Protein AF-A0A3Q0J9I1-F1 (afdb_monomer_lite)

Structure (mmCIF, N/CA/C/O backbone):
data_AF-A0A3Q0J9I1-F1
#
_entry.id   AF-A0A3Q0J9I1-F1
#
loop_
_atom_site.group_PDB
_atom_site.id
_atom_site.type_symbol
_atom_site.label_atom_id
_atom_site.label_alt_id
_atom_site.label_comp_id
_atom_site.label_asym_id
_atom_site.label_entity_id
_atom_site.label_seq_id
_atom_site.pdbx_PDB_ins_code
_atom_site.Cartn_x
_atom_site.Cartn_y
_atom_site.Cartn_z
_atom_site.occupancy
_atom_site.B_iso_or_equiv
_atom_site.auth_seq_id
_atom_site.auth_comp_id
_atom_site.auth_asym_id
_atom_site.auth_atom_id
_atom_site.pdbx_PDB_model_num
ATOM 1 N N . MET A 1 1 ? 2.155 -0.082 -9.380 1.00 91.81 1 MET A N 1
ATOM 2 C CA . MET A 1 1 ? 3.151 0.018 -8.285 1.00 91.81 1 MET A CA 1
ATOM 3 C C . MET A 1 1 ? 4.231 -1.038 -8.490 1.00 91.81 1 MET A C 1
ATOM 5 O O . MET A 1 1 ? 3.897 -2.083 -9.027 1.00 91.81 1 MET A O 1
ATOM 9 N N . VAL A 1 2 ? 5.482 -0.789 -8.097 1.00 96.69 2 VAL A N 1
ATOM 10 C CA . VAL A 1 2 ? 6.530 -1.827 -8.024 1.00 96.69 2 VAL A CA 1
ATOM 11 C C . VAL A 1 2 ? 6.922 -1.978 -6.557 1.00 96.69 2 VAL A C 1
ATOM 13 O O . VAL A 1 2 ? 7.209 -0.972 -5.913 1.00 96.69 2 VAL A O 1
ATOM 16 N N . ILE A 1 3 ? 6.853 -3.194 -6.018 1.00 96.44 3 ILE A N 1
ATOM 17 C CA . ILE A 1 3 ? 7.031 -3.487 -4.587 1.00 96.44 3 ILE A CA 1
ATOM 18 C C . ILE A 1 3 ? 8.304 -4.294 -4.403 1.00 96.44 3 ILE A C 1
ATOM 20 O O . ILE A 1 3 ? 8.451 -5.344 -5.018 1.00 96.44 3 ILE A O 1
ATOM 24 N N . VAL A 1 4 ? 9.188 -3.819 -3.531 1.00 96.25 4 VAL A N 1
ATOM 25 C CA . VAL A 1 4 ? 10.407 -4.524 -3.123 1.00 96.25 4 VAL A CA 1
ATOM 26 C C . VAL A 1 4 ? 10.249 -4.852 -1.633 1.00 96.25 4 VAL A C 1
ATOM 28 O O . VAL A 1 4 ? 10.464 -3.970 -0.801 1.00 96.25 4 VAL A O 1
ATOM 31 N N . PRO A 1 5 ? 9.747 -6.048 -1.280 1.00 94.31 5 PRO A N 1
ATOM 32 C CA . PRO A 1 5 ? 9.409 -6.388 0.091 1.00 94.31 5 PRO A CA 1
ATOM 33 C C . PRO A 1 5 ? 10.671 -6.714 0.896 1.00 94.31 5 PRO A C 1
ATOM 35 O O . PRO A 1 5 ? 11.459 -7.562 0.493 1.00 94.31 5 PRO A O 1
ATOM 38 N N . LEU A 1 6 ? 10.826 -6.078 2.058 1.00 92.50 6 LEU A N 1
ATOM 39 C CA . LEU A 1 6 ? 11.963 -6.313 2.960 1.00 92.50 6 LEU A CA 1
ATOM 40 C C . LEU A 1 6 ? 11.580 -7.143 4.188 1.00 92.50 6 LEU A C 1
ATOM 42 O O . LEU A 1 6 ? 12.291 -8.064 4.576 1.00 92.50 6 LEU A O 1
ATOM 46 N N . PHE A 1 7 ? 10.460 -6.809 4.833 1.00 88.75 7 PHE A N 1
ATOM 47 C CA . PHE A 1 7 ? 10.001 -7.481 6.049 1.00 88.75 7 PHE A CA 1
ATOM 48 C C . PHE A 1 7 ? 8.505 -7.239 6.303 1.00 88.75 7 PHE A C 1
ATOM 50 O O . PHE A 1 7 ? 7.855 -6.447 5.614 1.00 88.75 7 PHE A O 1
ATOM 57 N N . ALA A 1 8 ? 7.975 -7.923 7.322 1.00 91.81 8 ALA A N 1
ATOM 58 C CA . ALA A 1 8 ? 6.597 -7.813 7.800 1.00 91.81 8 ALA A CA 1
ATOM 59 C C . ALA A 1 8 ? 5.539 -8.074 6.707 1.00 91.81 8 ALA A C 1
ATOM 61 O O . ALA A 1 8 ? 5.527 -9.137 6.088 1.00 91.81 8 ALA A O 1
ATOM 62 N N . ASP A 1 9 ? 4.617 -7.137 6.507 1.00 94.81 9 ASP A N 1
ATOM 63 C CA . ASP A 1 9 ? 3.406 -7.283 5.700 1.00 94.81 9 ASP A CA 1
ATOM 64 C C . ASP A 1 9 ? 3.616 -6.966 4.211 1.00 94.81 9 ASP A C 1
ATOM 66 O O . ASP A 1 9 ? 2.754 -7.261 3.382 1.00 94.81 9 ASP A O 1
ATOM 70 N N . GLN A 1 10 ? 4.777 -6.423 3.830 1.00 94.12 10 GLN A N 1
ATOM 71 C CA . GLN A 1 10 ? 5.047 -5.991 2.455 1.00 94.12 10 GLN A CA 1
ATOM 72 C C . GLN A 1 10 ? 4.934 -7.127 1.433 1.00 94.12 10 GLN A C 1
ATOM 74 O O . GLN A 1 10 ? 4.444 -6.894 0.330 1.00 94.12 10 GLN A O 1
ATOM 79 N N . LYS A 1 11 ? 5.328 -8.358 1.791 1.00 94.38 11 LYS A N 1
ATOM 80 C CA . LYS A 1 11 ? 5.210 -9.525 0.899 1.00 94.38 11 LYS A CA 1
ATOM 81 C C . LYS A 1 11 ? 3.748 -9.850 0.584 1.00 94.38 11 LYS A C 1
ATOM 83 O O . LYS A 1 11 ? 3.402 -10.057 -0.573 1.00 94.38 11 LYS A O 1
ATOM 88 N N . GLN A 1 12 ? 2.885 -9.833 1.599 1.00 96.56 12 GLN A N 1
ATOM 89 C CA . GLN A 1 12 ? 1.449 -10.078 1.429 1.00 96.56 12 GLN A CA 1
ATOM 90 C C . GLN A 1 12 ? 0.780 -8.941 0.648 1.00 96.56 12 GLN A C 1
ATOM 92 O O . GLN A 1 12 ? -0.004 -9.189 -0.266 1.00 96.56 12 GLN A O 1
ATOM 97 N N . ASN A 1 13 ? 1.137 -7.690 0.951 1.00 95.62 13 ASN A N 1
ATOM 98 C CA . ASN A 1 13 ? 0.658 -6.528 0.202 1.00 95.62 13 ASN A CA 1
ATOM 99 C C . ASN A 1 13 ? 1.124 -6.563 -1.266 1.00 95.62 13 ASN A C 1
ATOM 101 O O . ASN A 1 13 ? 0.378 -6.154 -2.155 1.00 95.62 13 ASN A O 1
ATOM 105 N N . GLY A 1 14 ? 2.334 -7.074 -1.518 1.00 95.94 14 GLY A N 1
ATOM 106 C CA . GLY A 1 14 ? 2.899 -7.324 -2.844 1.00 95.94 14 GLY A CA 1
ATOM 107 C C . GLY A 1 14 ? 2.089 -8.332 -3.649 1.00 95.94 14 GLY A C 1
ATOM 108 O O . GLY A 1 14 ? 1.624 -8.004 -4.737 1.00 95.94 14 GLY A O 1
ATOM 109 N N . GLN A 1 15 ? 1.847 -9.511 -3.073 1.00 96.19 15 GLN A N 1
ATOM 110 C CA . GLN A 1 15 ? 1.021 -10.559 -3.683 1.00 96.19 15 GLN A CA 1
ATOM 111 C C . GLN A 1 15 ? -0.381 -10.049 -4.016 1.00 96.19 15 GLN A C 1
ATOM 113 O O . GLN A 1 15 ? -0.835 -10.167 -5.150 1.00 96.19 15 GLN A O 1
ATOM 118 N N . LYS A 1 16 ? -1.026 -9.367 -3.065 1.00 96.81 16 LYS A N 1
ATOM 119 C CA . LYS A 1 16 ? -2.337 -8.756 -3.292 1.00 96.81 16 LYS A CA 1
ATOM 120 C C . LYS A 1 16 ? -2.314 -7.728 -4.427 1.00 96.81 16 LYS A C 1
ATOM 122 O O . LYS A 1 16 ? -3.275 -7.628 -5.184 1.00 96.81 16 LYS A O 1
ATOM 127 N N . ALA A 1 17 ? -1.235 -6.955 -4.560 1.00 97.12 17 ALA A N 1
ATOM 128 C CA . ALA A 1 17 ? -1.103 -5.980 -5.639 1.00 97.12 17 ALA A CA 1
ATOM 129 C C . ALA A 1 17 ? -0.987 -6.618 -7.026 1.00 97.12 17 ALA A C 1
ATOM 131 O O . ALA A 1 17 ? -1.492 -6.043 -7.997 1.00 97.12 17 ALA A O 1
ATOM 132 N N . GLU A 1 18 ? -0.340 -7.779 -7.109 1.00 97.00 18 GLU A N 1
ATOM 133 C CA . GLU A 1 18 ? -0.255 -8.584 -8.326 1.00 97.00 18 GLU A CA 1
ATOM 134 C C . GLU A 1 18 ? -1.596 -9.243 -8.658 1.00 97.00 18 GLU A C 1
ATOM 136 O O . GLU A 1 18 ? -2.069 -9.107 -9.785 1.00 97.00 18 GLU A O 1
ATOM 141 N N . GLU A 1 19 ? -2.245 -9.870 -7.673 1.00 97.25 19 GLU A N 1
ATOM 142 C CA . GLU A 1 19 ? -3.560 -10.514 -7.813 1.00 97.25 19 GLU A CA 1
ATOM 143 C C . GLU A 1 19 ? -4.641 -9.528 -8.278 1.00 97.25 19 GLU A C 1
ATOM 145 O O . GLU A 1 19 ? -5.405 -9.810 -9.199 1.00 97.25 19 GLU A O 1
ATOM 150 N N . GLU A 1 20 ? -4.674 -8.331 -7.690 1.00 96.75 20 GLU A N 1
ATOM 151 C CA . GLU A 1 20 ? -5.601 -7.259 -8.070 1.00 96.75 20 GLU A CA 1
ATOM 152 C C . GLU A 1 20 ? -5.126 -6.460 -9.303 1.00 96.75 20 GLU A C 1
ATOM 154 O O . GLU A 1 20 ? -5.800 -5.529 -9.760 1.00 96.75 20 GLU A O 1
ATOM 159 N N . GLY A 1 21 ? -3.950 -6.793 -9.843 1.00 96.88 21 GLY A N 1
ATOM 160 C CA . GLY A 1 21 ? -3.431 -6.273 -11.103 1.00 96.88 21 GLY A CA 1
ATOM 161 C C . GLY A 1 21 ? -3.081 -4.784 -11.102 1.00 96.88 21 GLY A C 1
ATOM 162 O O . GLY A 1 21 ? -3.109 -4.161 -12.166 1.00 96.88 21 GLY A O 1
ATOM 163 N N . TYR A 1 22 ? -2.780 -4.185 -9.947 1.00 97.44 22 TYR A N 1
ATOM 164 C CA . TYR A 1 22 ? -2.367 -2.775 -9.839 1.00 97.44 22 TYR A CA 1
ATOM 165 C C . TYR A 1 22 ? -0.868 -2.596 -9.552 1.00 97.44 22 TYR A C 1
ATOM 167 O O . TYR A 1 22 ? -0.348 -1.469 -9.526 1.00 97.44 22 TYR A O 1
ATOM 175 N N . GLY A 1 23 ? -0.134 -3.690 -9.365 1.00 97.38 23 GLY A N 1
ATOM 176 C CA . GLY A 1 23 ? 1.306 -3.653 -9.182 1.00 97.38 23 GLY A CA 1
ATOM 177 C C . GLY A 1 23 ? 2.008 -4.957 -9.514 1.00 97.38 23 GLY A C 1
ATOM 178 O O . GLY A 1 23 ? 1.382 -5.923 -9.930 1.00 97.38 23 GLY A O 1
ATOM 179 N N . LEU A 1 24 ? 3.326 -4.914 -9.354 1.00 97.75 24 LEU A N 1
ATOM 180 C CA . LEU A 1 24 ? 4.248 -6.031 -9.500 1.00 97.75 24 LEU A CA 1
ATOM 181 C C . LEU A 1 24 ? 5.164 -6.074 -8.280 1.00 97.75 24 LEU A C 1
ATOM 183 O O . LEU A 1 24 ? 5.533 -5.022 -7.748 1.00 97.75 24 LEU A O 1
ATOM 187 N N . MET A 1 25 ? 5.558 -7.270 -7.870 1.00 96.00 25 MET A N 1
ATOM 188 C CA . MET A 1 25 ? 6.530 -7.498 -6.811 1.00 96.00 25 MET A CA 1
ATOM 189 C C . MET A 1 25 ? 7.887 -7.852 -7.421 1.00 96.00 25 MET A C 1
ATOM 191 O O . MET A 1 25 ? 7.967 -8.473 -8.477 1.00 96.00 25 MET A O 1
ATOM 195 N N . VAL A 1 26 ? 8.968 -7.435 -6.778 1.00 95.69 26 VAL A N 1
ATOM 196 C CA . VAL A 1 26 ? 10.358 -7.774 -7.103 1.00 95.69 26 VAL A CA 1
ATOM 197 C C . VAL A 1 26 ? 10.910 -8.567 -5.930 1.00 95.69 26 VAL A C 1
ATOM 199 O O . VAL A 1 26 ? 10.622 -8.219 -4.789 1.00 95.69 26 VAL A O 1
ATOM 202 N N . ASP A 1 27 ? 11.670 -9.624 -6.192 1.00 92.31 27 ASP A N 1
ATOM 203 C CA . ASP A 1 27 ? 12.340 -10.359 -5.123 1.00 92.31 27 ASP A CA 1
ATOM 204 C C . ASP A 1 27 ? 13.591 -9.591 -4.692 1.00 92.31 27 ASP A C 1
ATOM 206 O O . ASP A 1 27 ? 14.501 -9.412 -5.496 1.00 92.31 27 ASP A O 1
ATOM 210 N N . PHE A 1 28 ? 13.613 -9.109 -3.446 1.00 90.88 28 PHE A N 1
ATOM 211 C 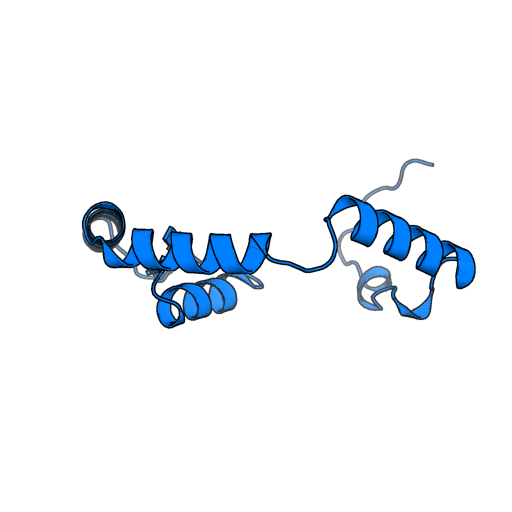CA . PHE A 1 28 ? 14.696 -8.282 -2.919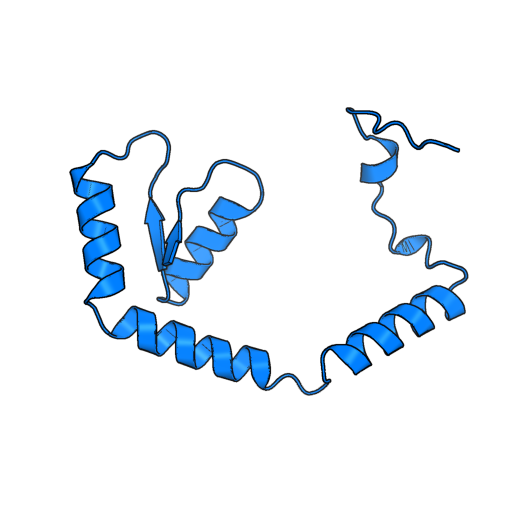 1.00 90.88 28 PHE A CA 1
ATOM 212 C C . PHE A 1 28 ? 16.060 -8.984 -2.947 1.00 90.88 28 PHE A C 1
ATOM 214 O O . PHE A 1 28 ? 17.068 -8.312 -3.154 1.00 90.88 28 PHE A O 1
ATOM 221 N N . ASP A 1 29 ? 16.095 -10.307 -2.775 1.00 90.88 29 ASP A N 1
ATOM 222 C CA . ASP A 1 29 ? 17.350 -11.042 -2.604 1.00 90.88 29 ASP A CA 1
ATOM 223 C C . ASP A 1 29 ? 18.080 -11.295 -3.933 1.00 90.88 29 ASP A C 1
ATOM 225 O O . ASP A 1 29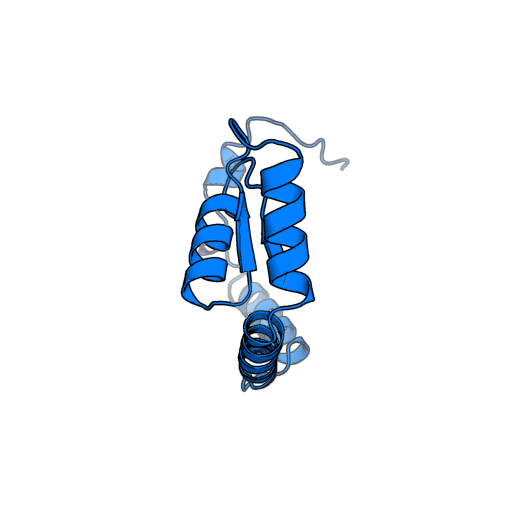 ? 19.284 -11.557 -3.936 1.00 90.88 29 ASP A O 1
ATOM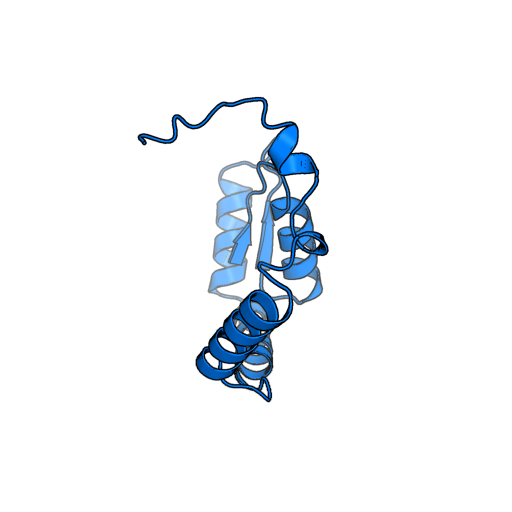 229 N N . VAL A 1 30 ? 17.367 -11.247 -5.066 1.00 92.50 30 VAL A N 1
ATOM 230 C CA . VAL A 1 30 ? 17.871 -11.784 -6.346 1.00 92.50 30 VAL A CA 1
ATOM 231 C C . VAL A 1 30 ? 17.647 -10.894 -7.570 1.00 92.50 30 VAL A C 1
ATOM 233 O O . VAL A 1 30 ? 18.080 -11.268 -8.659 1.00 92.50 30 VAL A O 1
ATOM 236 N N . PHE A 1 31 ? 16.996 -9.735 -7.439 1.00 94.06 31 PHE A N 1
ATOM 237 C CA . PHE A 1 31 ? 16.747 -8.872 -8.596 1.00 94.06 31 PHE A CA 1
ATOM 238 C C . PHE A 1 31 ? 18.004 -8.147 -9.089 1.00 94.06 31 PHE A C 1
ATOM 240 O O . PHE A 1 31 ? 18.880 -7.765 -8.313 1.00 94.06 31 PHE A O 1
ATOM 247 N N . ASP A 1 32 ? 18.045 -7.873 -10.391 1.00 95.75 32 ASP A N 1
ATOM 248 C CA . ASP A 1 32 ? 19.054 -7.021 -11.013 1.00 95.75 32 ASP A CA 1
ATOM 249 C C . ASP A 1 32 ? 18.450 -5.720 -11.575 1.00 95.75 32 ASP A C 1
ATOM 251 O O . ASP A 1 32 ? 17.240 -5.459 -11.518 1.00 95.75 32 ASP A O 1
ATOM 255 N N . TYR A 1 33 ? 19.319 -4.860 -12.114 1.00 96.00 33 TYR A N 1
ATOM 256 C CA . TYR A 1 33 ? 18.905 -3.594 -12.716 1.00 96.00 33 TYR A CA 1
ATOM 257 C C . TYR A 1 33 ? 17.886 -3.785 -13.850 1.00 96.00 33 TYR A C 1
ATOM 259 O O . TYR A 1 33 ? 16.923 -3.018 -13.937 1.00 96.00 33 TYR A O 1
ATOM 267 N N . GLU A 1 34 ? 18.073 -4.789 -14.710 1.00 97.12 34 GLU A N 1
ATOM 268 C CA . GLU A 1 34 ? 17.217 -4.988 -15.879 1.00 97.12 34 GLU A CA 1
ATOM 269 C C . GLU A 1 34 ? 15.833 -5.502 -15.487 1.00 97.12 34 GLU A C 1
ATOM 271 O O . GLU A 1 34 ? 14.829 -5.045 -16.040 1.00 97.12 34 GLU A O 1
ATOM 276 N N . GLU A 1 35 ? 15.736 -6.384 -14.491 1.00 96.06 35 GLU A N 1
ATOM 277 C CA . GLU A 1 35 ? 14.455 -6.830 -13.955 1.00 96.06 35 GLU A CA 1
ATOM 278 C C . GLU A 1 35 ? 13.667 -5.657 -13.365 1.00 96.06 35 GLU A C 1
ATOM 280 O O . GLU A 1 35 ? 12.487 -5.469 -13.699 1.00 96.06 35 GLU A O 1
ATOM 285 N N . LEU A 1 36 ? 14.315 -4.842 -12.524 1.00 96.69 36 LEU A N 1
ATOM 286 C CA . LEU A 1 36 ? 13.675 -3.681 -11.914 1.00 96.69 36 LEU A CA 1
ATOM 287 C C . LEU A 1 36 ? 13.224 -2.686 -12.987 1.00 96.69 36 LEU A C 1
ATOM 289 O O . LEU A 1 36 ? 12.062 -2.269 -12.998 1.00 96.69 36 LEU A O 1
ATOM 293 N N . ARG A 1 37 ? 14.113 -2.348 -13.928 1.00 97.88 37 ARG A N 1
ATOM 294 C CA . ARG A 1 37 ? 13.821 -1.452 -15.052 1.00 97.88 37 ARG A CA 1
ATOM 295 C C . ARG A 1 37 ? 12.638 -1.960 -15.870 1.00 97.88 37 ARG A C 1
ATOM 297 O O . ARG A 1 37 ? 11.724 -1.187 -16.160 1.00 97.88 37 ARG A O 1
ATOM 304 N N . ARG A 1 38 ? 12.612 -3.253 -16.204 1.00 97.81 38 ARG A N 1
ATOM 305 C CA . ARG A 1 38 ? 11.518 -3.880 -16.953 1.00 97.81 38 ARG A CA 1
ATOM 306 C C . ARG A 1 38 ? 10.196 -3.786 -16.197 1.00 97.81 38 ARG A C 1
ATOM 308 O O . ARG A 1 38 ? 9.207 -3.367 -16.791 1.00 97.81 38 ARG A O 1
ATOM 315 N N . LYS A 1 39 ? 10.156 -4.133 -14.906 1.00 97.56 39 LYS A N 1
ATOM 316 C CA . LYS A 1 39 ? 8.926 -4.076 -14.090 1.00 97.56 39 LYS A CA 1
ATOM 317 C C . LYS A 1 39 ? 8.414 -2.645 -13.914 1.00 97.56 39 LYS A C 1
ATOM 319 O O . LYS A 1 39 ? 7.211 -2.410 -14.025 1.00 97.56 39 LYS A O 1
ATOM 324 N N . VAL A 1 40 ? 9.309 -1.676 -13.719 1.00 97.88 40 VAL A N 1
ATOM 325 C CA . VAL A 1 40 ? 8.955 -0.247 -13.694 1.00 97.88 40 VAL A CA 1
ATOM 326 C C . VAL A 1 40 ? 8.367 0.188 -15.034 1.00 97.88 40 VAL A C 1
ATOM 328 O O . VAL A 1 40 ? 7.289 0.782 -15.065 1.00 97.88 40 VAL A O 1
ATOM 331 N N . HIS A 1 41 ? 9.027 -0.149 -16.144 1.00 98.25 41 HIS A N 1
ATOM 332 C CA . HIS A 1 41 ? 8.538 0.173 -17.482 1.00 98.25 41 HIS A CA 1
ATOM 333 C C . HIS A 1 41 ? 7.163 -0.458 -17.737 1.00 98.25 41 HIS A C 1
ATOM 335 O O . HIS A 1 41 ? 6.245 0.204 -18.213 1.00 98.25 41 HIS A O 1
ATOM 341 N N . GLN A 1 42 ? 6.974 -1.703 -17.318 1.00 98.06 42 GLN A N 1
ATOM 342 C CA . GLN A 1 42 ? 5.705 -2.400 -17.445 1.00 98.06 42 GLN A CA 1
ATOM 343 C C . GLN A 1 42 ? 4.566 -1.668 -16.720 1.00 98.06 42 GLN A C 1
ATOM 345 O O . GLN A 1 42 ? 3.517 -1.407 -17.305 1.00 98.06 42 GLN A O 1
ATOM 350 N N . VAL A 1 43 ? 4.787 -1.284 -15.461 1.00 97.88 43 VAL A N 1
ATOM 351 C CA . VAL A 1 43 ? 3.793 -0.574 -14.642 1.00 97.88 43 VAL A CA 1
ATOM 352 C C . VAL A 1 43 ? 3.457 0.810 -15.198 1.00 97.88 43 VAL A C 1
ATOM 354 O O . VAL A 1 43 ? 2.316 1.254 -15.074 1.00 97.88 43 VAL A O 1
ATOM 357 N N . LEU A 1 44 ? 4.437 1.501 -15.783 1.00 97.81 44 LEU A N 1
ATOM 358 C CA . LEU A 1 44 ? 4.256 2.848 -16.324 1.00 97.81 44 LEU A CA 1
ATOM 359 C C . LEU A 1 44 ? 3.469 2.866 -17.639 1.00 97.81 44 LEU A C 1
ATOM 361 O O . LEU A 1 44 ? 2.698 3.799 -17.859 1.00 97.81 44 LEU A O 1
ATOM 365 N N . TYR A 1 45 ? 3.669 1.871 -18.506 1.00 98.00 45 TYR A N 1
ATOM 366 C CA . TYR A 1 45 ? 3.184 1.929 -19.889 1.00 98.00 45 TYR A CA 1
ATOM 367 C C . TYR A 1 45 ? 2.067 0.931 -20.205 1.00 98.00 45 TYR A C 1
ATOM 369 O O . TYR A 1 45 ? 1.316 1.162 -21.151 1.00 98.00 45 TYR A O 1
ATOM 377 N N . GLU A 1 46 ? 1.880 -0.136 -19.423 1.00 98.19 46 GLU A N 1
ATOM 378 C CA . GLU A 1 46 ? 0.693 -0.976 -19.585 1.00 98.19 46 GLU A CA 1
ATOM 379 C C . GLU A 1 46 ? -0.522 -0.335 -18.883 1.00 98.19 46 GLU A C 1
ATOM 381 O O . GLU A 1 46 ? -0.516 -0.140 -17.662 1.00 98.19 46 GLU A O 1
ATOM 386 N N . PRO A 1 47 ? -1.623 -0.057 -19.607 1.00 97.38 47 PRO A N 1
ATOM 387 C CA . PRO A 1 47 ? -2.754 0.697 -19.063 1.00 97.38 47 PRO A CA 1
ATOM 388 C C . PRO A 1 47 ? -3.485 -0.032 -17.928 1.00 97.38 47 PRO A C 1
ATOM 390 O O . PRO A 1 47 ? -4.058 0.621 -17.053 1.00 97.38 47 PRO A O 1
ATOM 393 N N . LYS A 1 48 ? -3.432 -1.372 -17.898 1.00 97.75 48 LYS A N 1
ATOM 394 C CA . LYS A 1 48 ? -4.148 -2.204 -16.918 1.00 97.75 48 LYS A CA 1
ATOM 395 C C . LYS A 1 48 ? -3.847 -1.807 -15.471 1.00 97.75 48 LYS A C 1
ATOM 397 O O . LYS A 1 48 ? -4.767 -1.739 -14.663 1.00 97.75 48 LYS A O 1
ATOM 402 N N . TYR A 1 49 ? -2.598 -1.453 -15.155 1.00 98.12 49 TYR A N 1
ATOM 403 C CA . TYR A 1 49 ? -2.209 -1.082 -13.793 1.00 98.12 49 TYR A CA 1
ATOM 404 C C . TYR A 1 49 ? -2.890 0.214 -13.343 1.00 98.12 49 TYR A C 1
ATOM 406 O O . TYR A 1 49 ? -3.374 0.307 -12.213 1.00 98.12 49 TYR A O 1
ATOM 414 N N . LYS A 1 50 ? -2.987 1.200 -14.245 1.00 97.44 50 LYS A N 1
ATOM 415 C CA . LYS A 1 50 ? -3.690 2.463 -13.993 1.00 97.44 50 LYS A CA 1
ATOM 416 C C . LYS A 1 50 ? -5.199 2.243 -13.880 1.00 97.44 50 LYS A C 1
ATOM 418 O O . LYS A 1 50 ? -5.819 2.758 -12.953 1.00 97.44 50 LYS A O 1
ATOM 423 N N . THR A 1 51 ? -5.786 1.462 -14.780 1.00 97.94 51 THR A N 1
ATOM 424 C CA . THR A 1 51 ? -7.223 1.159 -14.753 1.00 97.94 51 THR A CA 1
ATOM 425 C C . THR A 1 51 ? -7.615 0.424 -13.470 1.00 97.94 51 THR A C 1
ATOM 427 O O . THR A 1 51 ? -8.577 0.812 -12.806 1.00 97.94 51 THR A O 1
ATOM 430 N N . ASN A 1 52 ? -6.839 -0.583 -13.065 1.00 97.88 52 ASN A N 1
ATOM 431 C CA . ASN A 1 52 ? -7.107 -1.362 -11.859 1.00 97.88 52 ASN A CA 1
ATOM 432 C C . ASN A 1 52 ? -6.950 -0.524 -10.589 1.00 97.88 52 ASN A C 1
ATOM 434 O O . ASN A 1 52 ? -7.837 -0.554 -9.733 1.00 97.88 52 ASN A O 1
ATOM 438 N N . VAL A 1 53 ? -5.891 0.291 -10.477 1.00 97.00 53 VAL A N 1
ATOM 439 C CA . VAL A 1 53 ? -5.737 1.164 -9.303 1.00 97.00 53 VAL A CA 1
ATOM 440 C C . VAL A 1 53 ? -6.841 2.219 -9.238 1.00 97.00 53 VAL A C 1
ATOM 442 O O . VAL A 1 53 ? -7.330 2.512 -8.153 1.00 97.00 53 VAL A O 1
ATOM 445 N N . GLN A 1 54 ? -7.299 2.755 -10.375 1.00 97.75 54 GLN A N 1
ATOM 446 C CA . GLN A 1 54 ? -8.429 3.688 -10.414 1.00 97.75 54 GLN A CA 1
ATOM 447 C C . GLN A 1 54 ? -9.731 3.019 -9.962 1.00 97.75 54 GLN A C 1
ATOM 449 O O . GLN A 1 54 ? -10.428 3.582 -9.118 1.00 97.75 54 GLN A O 1
ATOM 454 N N . ARG A 1 55 ? -10.026 1.802 -10.443 1.00 97.31 55 ARG A N 1
ATOM 455 C CA . ARG A 1 55 ? -11.184 1.004 -10.003 1.00 97.31 55 ARG A CA 1
ATOM 456 C C . ARG A 1 55 ? -11.171 0.792 -8.489 1.00 97.31 55 ARG A C 1
ATOM 458 O O . ARG A 1 55 ? -12.156 1.095 -7.818 1.00 97.31 55 ARG A O 1
ATOM 465 N N . LEU A 1 56 ? -10.054 0.309 -7.947 1.00 95.81 56 LEU A N 1
ATOM 466 C CA . LEU A 1 56 ? -9.895 0.084 -6.507 1.00 95.81 56 LEU A CA 1
ATOM 467 C C . LEU A 1 56 ? -9.992 1.381 -5.709 1.00 95.81 56 LEU A C 1
ATOM 469 O O . LEU A 1 56 ? -10.596 1.410 -4.642 1.00 95.81 56 LEU A O 1
ATOM 473 N N . SER A 1 57 ? -9.443 2.471 -6.242 1.00 95.56 57 SER A N 1
ATOM 474 C CA . SER A 1 57 ? -9.517 3.787 -5.620 1.00 95.56 57 SER A CA 1
ATOM 475 C C . SER A 1 57 ? -10.960 4.296 -5.531 1.00 95.56 57 SER A C 1
ATOM 477 O O . SER A 1 57 ? -11.339 4.863 -4.509 1.00 95.56 57 SER A O 1
ATOM 479 N N . THR A 1 58 ? -11.785 4.052 -6.553 1.00 96.06 58 THR A N 1
ATOM 480 C CA . THR A 1 58 ? -13.226 4.348 -6.514 1.00 96.06 58 THR A CA 1
ATOM 481 C C . THR A 1 58 ? -13.933 3.522 -5.445 1.00 96.06 58 THR A C 1
ATOM 483 O O . THR A 1 58 ? -14.665 4.090 -4.641 1.00 96.06 58 THR A O 1
ATOM 486 N N . ILE A 1 59 ? -13.671 2.212 -5.378 1.00 93.94 59 ILE A N 1
ATOM 487 C CA . ILE A 1 59 ? -14.254 1.328 -4.355 1.00 93.94 59 ILE A CA 1
ATOM 488 C C . ILE A 1 59 ? -13.870 1.812 -2.951 1.00 93.94 59 ILE A C 1
ATOM 490 O O . ILE A 1 59 ? -14.739 2.004 -2.105 1.00 93.94 59 ILE A O 1
ATOM 494 N N . PHE A 1 60 ? -12.590 2.098 -2.722 1.00 91.00 60 PHE A N 1
ATOM 495 C CA . PHE A 1 60 ? -12.094 2.596 -1.440 1.00 91.00 60 PHE A CA 1
ATOM 496 C C . PHE A 1 60 ? -12.724 3.937 -1.034 1.00 91.00 60 PHE A C 1
ATOM 498 O O . PHE A 1 60 ? -13.020 4.155 0.134 1.00 91.00 60 PHE A O 1
ATOM 505 N N . ARG A 1 61 ? -12.967 4.843 -1.988 1.00 90.12 61 ARG A N 1
ATOM 506 C CA . ARG A 1 61 ? -13.637 6.124 -1.704 1.00 90.12 61 ARG A CA 1
ATOM 507 C C . ARG A 1 61 ? -15.153 6.004 -1.563 1.00 90.12 61 ARG A C 1
ATOM 509 O O . ARG A 1 61 ? -15.756 6.884 -0.962 1.00 90.12 61 ARG A O 1
ATOM 516 N N . SER A 1 62 ? -15.758 4.943 -2.095 1.00 90.50 62 SER A N 1
ATOM 517 C CA . SER A 1 62 ? -17.199 4.673 -1.989 1.00 90.50 62 SER A CA 1
ATOM 518 C C . SER A 1 62 ? -17.631 4.120 -0.627 1.00 90.50 62 SER A C 1
ATOM 520 O O . SER A 1 62 ? -18.787 3.735 -0.460 1.00 90.50 62 SER A O 1
ATOM 522 N N . GLU A 1 63 ? -16.723 4.062 0.352 1.00 84.00 63 GLU A N 1
ATOM 523 C CA . GLU A 1 63 ? -17.054 3.585 1.688 1.00 84.00 63 GLU A CA 1
ATOM 524 C C . GLU A 1 63 ? -18.238 4.364 2.300 1.00 84.00 63 GLU A C 1
ATOM 526 O O . GLU A 1 63 ? -18.233 5.596 2.281 1.00 84.00 63 GLU A O 1
ATOM 531 N N . PRO A 1 64 ? -19.233 3.676 2.905 1.00 84.38 64 PRO A N 1
ATOM 532 C CA . PRO A 1 64 ? -20.477 4.313 3.358 1.00 84.38 64 PRO A CA 1
ATOM 533 C C . PRO A 1 64 ? -20.298 5.384 4.438 1.00 84.38 64 PRO A C 1
ATOM 535 O O . PRO A 1 64 ? -21.146 6.255 4.602 1.00 84.38 64 PRO A O 1
ATOM 538 N N . LEU A 1 65 ? -19.219 5.285 5.216 1.00 89.12 65 LEU A N 1
ATOM 539 C CA . LEU A 1 65 ? -18.908 6.213 6.295 1.00 89.12 65 LEU A CA 1
ATOM 540 C C . LEU A 1 65 ? -17.691 7.039 5.912 1.00 89.12 65 LEU A C 1
ATOM 542 O O . LEU A 1 65 ? -16.609 6.489 5.693 1.00 89.12 65 LEU A O 1
ATOM 546 N N . HIS A 1 66 ? -17.859 8.360 5.927 1.00 89.62 66 HIS A N 1
ATOM 547 C CA . HIS A 1 66 ? -16.762 9.293 5.720 1.00 89.62 66 HIS A CA 1
ATOM 548 C C . HIS A 1 66 ? -15.642 9.034 6.753 1.00 89.62 66 HIS A C 1
ATOM 550 O O . HIS A 1 66 ? -15.952 8.792 7.926 1.00 89.62 66 HIS A O 1
ATOM 556 N N . PRO A 1 67 ? -14.347 9.128 6.387 1.00 90.88 67 PRO A N 1
ATOM 557 C CA . PRO A 1 67 ? -13.237 8.836 7.301 1.00 90.88 67 PRO A CA 1
ATOM 558 C C . PRO A 1 67 ? -13.315 9.576 8.644 1.00 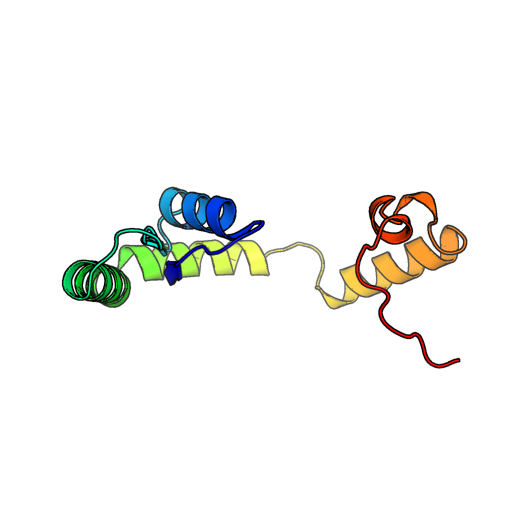90.88 67 PRO A C 1
ATOM 560 O O . PRO A 1 67 ? -13.044 8.991 9.691 1.00 90.88 67 PRO A O 1
ATOM 563 N N . LEU A 1 68 ? -13.777 10.833 8.636 1.00 93.19 68 LEU A N 1
ATOM 564 C CA . LEU A 1 68 ? -14.003 11.607 9.863 1.00 93.19 68 LEU A CA 1
ATOM 565 C C . LEU A 1 68 ? -15.048 10.956 10.783 1.00 93.19 68 LEU A C 1
ATOM 567 O O . LEU A 1 68 ? -14.830 10.850 11.985 1.00 93.19 68 LEU A O 1
ATOM 571 N N . GLN A 1 69 ? -16.163 10.480 10.228 1.00 94.50 69 GLN A N 1
ATOM 572 C CA . GLN A 1 69 ? -17.203 9.816 11.015 1.00 94.50 69 GLN A CA 1
ATOM 573 C C . GLN A 1 69 ? -16.713 8.480 11.576 1.00 94.50 69 GLN A C 1
ATOM 575 O O . GLN A 1 69 ? -17.008 8.152 12.723 1.00 94.50 69 GLN A O 1
ATOM 580 N N . LYS A 1 70 ? -15.909 7.726 10.812 1.00 94.12 70 LYS A N 1
ATOM 581 C CA . LYS A 1 70 ? -15.251 6.514 11.324 1.00 94.12 70 LYS A CA 1
ATOM 582 C C . LYS A 1 70 ? -14.336 6.828 12.511 1.00 94.12 70 LYS A C 1
ATOM 584 O O . LYS A 1 70 ? -14.344 6.085 13.493 1.00 94.12 70 LYS A O 1
ATOM 589 N N . ALA A 1 71 ? -13.575 7.921 12.437 1.00 95.44 71 ALA A N 1
ATOM 590 C CA . ALA A 1 71 ? -12.701 8.361 13.521 1.00 95.44 71 ALA A CA 1
ATOM 591 C C . ALA A 1 71 ? -13.500 8.761 14.770 1.00 95.44 71 ALA A C 1
ATOM 593 O O . ALA A 1 71 ? -13.210 8.252 15.851 1.00 95.44 71 ALA A O 1
ATOM 594 N N . ILE A 1 72 ? -14.547 9.582 14.615 1.00 97.06 72 ILE A N 1
ATOM 595 C CA . ILE A 1 72 ? -15.455 9.966 15.710 1.00 97.06 72 ILE A CA 1
ATOM 596 C C . ILE A 1 72 ? -16.031 8.717 16.383 1.00 97.06 72 ILE A C 1
ATOM 598 O O . ILE A 1 72 ? -15.858 8.540 17.585 1.00 97.06 72 ILE A O 1
ATOM 602 N N . ARG A 1 73 ? -16.597 7.786 15.605 1.00 95.31 73 ARG A N 1
ATOM 603 C CA . ARG A 1 73 ? -17.145 6.528 16.134 1.00 95.31 73 ARG A CA 1
ATOM 604 C C . ARG A 1 73 ? -16.097 5.700 16.884 1.00 95.31 73 ARG A C 1
ATOM 606 O O . ARG A 1 73 ? -16.408 5.069 17.891 1.00 95.31 73 ARG A O 1
ATOM 613 N N . SER A 1 74 ? -14.860 5.667 16.391 1.00 94.94 74 SER A N 1
ATOM 614 C CA . SER A 1 74 ? -13.766 4.936 17.044 1.00 94.94 74 SER A CA 1
ATOM 615 C C . SER A 1 74 ? -13.411 5.563 18.394 1.00 94.94 74 SER A C 1
ATOM 617 O O . SER A 1 74 ? -13.221 4.844 19.373 1.00 94.94 74 SER A O 1
ATOM 619 N N . ILE A 1 75 ? -13.383 6.897 18.470 1.00 96.94 75 ILE A N 1
ATOM 620 C CA . ILE A 1 75 ? -13.157 7.647 19.712 1.00 96.94 75 ILE A CA 1
ATOM 621 C C . ILE A 1 75 ? -14.298 7.396 20.703 1.00 96.94 75 ILE A C 1
ATOM 623 O O . ILE A 1 75 ? -14.039 7.020 21.846 1.00 96.94 75 ILE A O 1
ATOM 627 N N . GLU A 1 76 ? -15.551 7.530 20.263 1.00 97.56 76 GLU A N 1
ATOM 628 C CA . GLU A 1 76 ? -16.738 7.248 21.079 1.00 97.56 76 GLU A CA 1
ATOM 629 C C . GLU A 1 76 ? -16.710 5.820 21.632 1.00 97.56 76 GLU A C 1
ATOM 631 O O . GLU A 1 76 ? -16.936 5.613 22.824 1.00 97.56 76 GLU A O 1
ATOM 636 N N . TYR A 1 77 ? -16.354 4.836 20.799 1.00 96.94 77 TYR A N 1
ATOM 637 C CA . TYR A 1 77 ? -16.216 3.446 21.223 1.00 96.94 77 TYR A CA 1
ATOM 638 C C . TYR A 1 77 ? -15.158 3.289 22.321 1.00 96.94 77 TYR A C 1
ATOM 640 O O . TYR A 1 77 ? -15.411 2.630 23.331 1.00 96.94 77 TYR A O 1
ATOM 648 N N . VAL A 1 78 ? -13.985 3.905 22.160 1.00 97.38 78 VAL A N 1
ATOM 649 C CA . VAL A 1 78 ? -12.911 3.844 23.162 1.00 97.38 78 VAL A CA 1
ATOM 650 C C . VAL A 1 78 ? -13.354 4.470 24.485 1.00 97.38 78 VAL A C 1
ATOM 652 O O . VAL A 1 78 ? -13.126 3.870 25.539 1.00 97.38 78 VAL A O 1
ATOM 655 N N . ILE A 1 79 ? -14.022 5.627 24.447 1.00 97.25 79 ILE A N 1
ATOM 656 C CA . ILE A 1 79 ? -14.548 6.308 25.641 1.00 97.25 79 ILE A CA 1
ATOM 657 C C . ILE A 1 79 ? -15.598 5.431 26.335 1.00 97.25 79 ILE A C 1
ATOM 659 O O . ILE A 1 79 ? -15.478 5.157 27.531 1.00 97.25 79 ILE A O 1
ATOM 663 N N . ALA A 1 80 ? -16.578 4.922 25.583 1.00 97.62 80 ALA A N 1
ATOM 664 C CA . ALA A 1 80 ? -17.657 4.086 26.108 1.00 97.62 80 ALA A CA 1
ATOM 665 C C . ALA A 1 80 ? -17.142 2.804 26.787 1.00 97.62 80 ALA A C 1
ATOM 667 O O . ALA A 1 80 ? -17.725 2.335 27.763 1.00 97.62 80 ALA A O 1
ATOM 668 N N . HIS A 1 81 ? -16.010 2.269 26.322 1.00 97.25 81 HIS A N 1
ATOM 669 C CA . HIS A 1 81 ? -15.393 1.055 26.861 1.00 97.25 81 HIS A CA 1
ATOM 670 C C . HIS A 1 81 ? -14.209 1.349 27.792 1.00 97.25 81 HIS A C 1
ATOM 672 O O . HIS A 1 81 ? -13.305 0.520 27.917 1.00 97.25 81 HIS A O 1
ATOM 678 N N . ARG A 1 82 ? -14.190 2.525 28.440 1.00 95.75 82 ARG A N 1
ATOM 679 C CA . ARG A 1 82 ? -13.189 2.911 29.455 1.00 95.75 82 ARG A CA 1
ATOM 680 C C . ARG A 1 82 ? -11.744 2.716 28.966 1.00 95.75 82 ARG A C 1
ATOM 682 O O . ARG A 1 82 ? -10.897 2.172 29.672 1.00 95.75 82 ARG A O 1
ATOM 689 N N . GLY A 1 83 ? -11.475 3.118 27.724 1.00 92.19 83 GLY A N 1
ATOM 690 C CA . GLY A 1 83 ? -10.169 2.969 27.078 1.00 92.19 83 GLY A CA 1
ATOM 691 C C . GLY A 1 83 ? -9.969 1.660 26.303 1.00 92.19 83 GLY A C 1
ATOM 692 O O . GLY A 1 83 ? -8.833 1.372 25.923 1.00 92.19 83 GLY A O 1
ATOM 693 N N . ALA A 1 84 ? -11.035 0.873 26.092 1.00 93.75 84 ALA A N 1
ATOM 694 C CA . ALA A 1 84 ? -11.077 -0.359 25.291 1.00 93.75 84 ALA A CA 1
ATOM 695 C C . ALA A 1 84 ? -9.863 -1.294 25.512 1.00 93.75 84 ALA A C 1
ATOM 697 O O . ALA A 1 84 ? -9.108 -1.574 24.574 1.00 93.75 84 ALA A O 1
ATOM 698 N N . PRO A 1 85 ? -9.629 -1.783 26.747 1.00 91.31 85 PRO A N 1
ATOM 699 C CA . PRO A 1 85 ? -8.443 -2.578 27.075 1.00 91.31 85 PRO A CA 1
ATOM 700 C C . PRO A 1 85 ? -8.322 -3.861 26.242 1.00 91.31 85 PRO A C 1
ATOM 702 O O . PRO A 1 85 ? -7.207 -4.303 25.978 1.00 91.31 85 PRO A O 1
ATOM 705 N N . HIS A 1 86 ? -9.441 -4.421 25.775 1.00 91.81 86 HIS A N 1
ATOM 706 C CA . HIS A 1 86 ? -9.496 -5.607 24.915 1.00 91.81 86 HIS A CA 1
ATOM 707 C C . HIS A 1 86 ? -8.996 -5.375 23.482 1.00 91.81 86 HIS A C 1
ATOM 709 O O . HIS A 1 86 ? -8.645 -6.343 22.817 1.00 91.81 86 HIS A O 1
ATOM 715 N N . LEU A 1 87 ? -8.927 -4.125 23.003 1.00 91.38 87 LEU A N 1
ATOM 716 C CA . LEU A 1 87 ? -8.348 -3.791 21.693 1.00 91.38 87 LEU A CA 1
ATOM 717 C C . LEU A 1 87 ? -6.825 -3.596 21.747 1.00 91.38 87 LEU A C 1
ATOM 719 O O . LEU A 1 87 ? -6.176 -3.441 20.712 1.00 91.38 87 LEU A O 1
ATOM 723 N N . LYS A 1 88 ? -6.224 -3.590 22.944 1.00 86.88 88 LYS A N 1
ATOM 724 C CA . LYS A 1 88 ? -4.773 -3.455 23.094 1.00 86.88 88 LYS A CA 1
ATOM 725 C C . LYS A 1 88 ? -4.099 -4.769 22.709 1.00 86.88 88 LYS A C 1
ATOM 727 O O . LYS A 1 88 ? -4.393 -5.821 23.271 1.00 86.88 88 LYS A O 1
ATOM 732 N N . THR A 1 89 ? -3.141 -4.702 21.788 1.00 85.25 89 THR A N 1
ATOM 733 C CA . THR A 1 89 ? -2.329 -5.874 21.452 1.00 85.25 89 THR A CA 1
ATOM 734 C C . THR A 1 89 ? -1.489 -6.316 22.650 1.00 85.25 89 THR A C 1
ATOM 736 O O . THR A 1 89 ? -0.825 -5.501 23.298 1.00 85.25 89 THR A O 1
ATOM 739 N N . LYS A 1 90 ? -1.469 -7.626 22.920 1.00 79.62 90 LYS A N 1
ATOM 740 C CA . LYS A 1 90 ? -0.603 -8.224 23.949 1.00 79.62 90 LYS A CA 1
ATOM 741 C C . LYS A 1 90 ? 0.884 -8.057 23.615 1.00 79.62 90 LYS A C 1
ATOM 743 O O . LYS A 1 90 ? 1.703 -8.003 24.524 1.00 79.62 90 LYS A O 1
ATOM 748 N N . ALA A 1 91 ? 1.222 -7.883 22.333 1.00 76.94 91 ALA A N 1
ATOM 749 C CA . ALA A 1 91 ? 2.592 -7.646 21.879 1.00 76.94 91 ALA A CA 1
ATOM 750 C C . ALA A 1 91 ? 3.206 -6.356 22.455 1.00 76.94 91 ALA A C 1
ATOM 752 O O . ALA A 1 91 ? 4.421 -6.268 22.590 1.00 76.94 91 ALA A O 1
ATOM 753 N N . ARG A 1 92 ? 2.384 -5.376 22.866 1.00 66.50 92 ARG A N 1
ATOM 754 C CA . ARG A 1 92 ? 2.863 -4.122 23.472 1.00 66.50 92 ARG A CA 1
ATOM 755 C C . ARG A 1 92 ? 3.636 -4.353 24.775 1.00 66.50 92 ARG A C 1
ATOM 757 O O . ARG A 1 92 ? 4.554 -3.594 25.065 1.00 66.50 92 ARG A O 1
ATOM 764 N N . ALA A 1 93 ? 3.269 -5.371 25.555 1.00 68.50 93 ALA A N 1
ATOM 765 C CA . ALA A 1 93 ? 3.957 -5.705 26.804 1.00 68.50 93 ALA A CA 1
ATOM 766 C C . ALA A 1 93 ? 5.295 -6.433 26.573 1.00 68.50 93 ALA A C 1
ATOM 768 O O . ALA A 1 93 ? 6.140 -6.441 27.460 1.00 68.50 93 ALA A O 1
ATOM 769 N N . ASN A 1 94 ? 5.499 -6.989 25.375 1.00 62.53 94 ASN A N 1
ATOM 770 C CA . ASN A 1 94 ? 6.675 -7.779 25.005 1.00 62.53 94 ASN A CA 1
ATOM 771 C C . ASN A 1 94 ? 7.631 -6.995 24.093 1.00 62.53 94 ASN A C 1
ATOM 773 O O . ASN A 1 94 ? 8.375 -7.590 23.318 1.00 62.53 94 ASN A O 1
ATOM 777 N N . ASN A 1 95 ? 7.580 -5.661 24.134 1.00 58.31 95 ASN A N 1
ATOM 778 C CA . ASN A 1 95 ? 8.425 -4.831 23.291 1.00 58.31 95 ASN A CA 1
ATOM 779 C C . ASN A 1 95 ? 9.902 -4.999 23.692 1.00 58.31 95 ASN A C 1
ATOM 781 O O . ASN A 1 95 ? 10.317 -4.545 24.755 1.00 58.31 95 ASN A O 1
ATOM 785 N N . THR A 1 96 ? 10.693 -5.636 22.831 1.00 61.94 96 THR A N 1
ATOM 786 C CA . THR A 1 96 ? 12.139 -5.855 23.005 1.00 61.94 96 THR A CA 1
ATOM 787 C C . THR A 1 96 ? 12.975 -4.583 22.824 1.00 61.94 96 THR A C 1
ATOM 789 O O . THR A 1 96 ? 14.166 -4.604 23.118 1.00 61.94 96 THR A O 1
ATOM 792 N N . TYR A 1 97 ? 12.365 -3.471 22.395 1.00 59.78 97 TYR A N 1
ATOM 793 C CA . TYR A 1 97 ? 13.012 -2.165 22.255 1.00 59.78 97 TYR A CA 1
ATOM 794 C C . TYR A 1 97 ? 12.261 -1.106 23.072 1.00 59.78 97 TYR A C 1
ATOM 796 O O . TYR A 1 97 ? 11.274 -0.553 22.581 1.00 59.78 97 TYR A O 1
ATOM 804 N N . PRO A 1 98 ? 12.670 -0.804 24.317 1.00 57.69 98 PRO A N 1
ATOM 805 C CA . PRO A 1 98 ? 11.989 0.198 25.125 1.00 57.69 98 PRO A CA 1
ATOM 806 C C . PRO A 1 98 ? 12.136 1.572 24.461 1.00 57.69 98 PRO A C 1
ATOM 808 O O . PRO A 1 98 ? 13.216 2.152 24.446 1.00 57.69 98 PRO A O 1
ATOM 811 N N . ILE A 1 99 ? 11.042 2.095 23.903 1.00 62.16 99 ILE A N 1
ATOM 812 C CA . ILE A 1 99 ? 10.953 3.507 23.527 1.00 62.16 99 ILE A CA 1
ATOM 813 C C . ILE A 1 99 ? 10.886 4.275 24.853 1.00 62.16 99 ILE A C 1
ATOM 815 O O . ILE A 1 99 ? 9.945 4.027 25.618 1.00 62.16 99 ILE A O 1
ATOM 819 N N . PRO A 1 100 ? 11.851 5.157 25.172 1.00 55.94 100 PRO A N 1
ATOM 820 C CA . PRO A 1 100 ? 11.776 5.972 26.373 1.00 55.94 100 PRO A CA 1
ATOM 821 C C . PRO A 1 100 ? 10.535 6.856 26.264 1.00 55.94 100 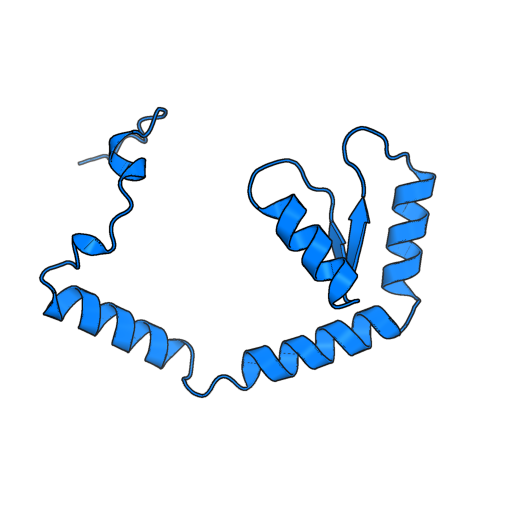PRO A C 1
ATOM 823 O O . PRO A 1 100 ? 10.450 7.724 25.400 1.00 55.94 100 PRO A O 1
ATOM 826 N N . LEU A 1 101 ? 9.539 6.593 27.104 1.00 61.28 101 LEU A N 1
ATOM 827 C CA . LEU A 1 101 ? 8.444 7.527 27.303 1.00 61.28 101 LEU A CA 1
ATOM 828 C C . LEU A 1 101 ? 8.960 8.548 28.315 1.00 61.28 101 LEU A C 1
ATOM 830 O O . LEU A 1 101 ? 9.062 8.232 29.503 1.00 61.28 101 LEU A O 1
ATOM 834 N N . GLU A 1 102 ? 9.353 9.730 27.839 1.00 56.19 102 GLU A N 1
ATOM 835 C CA . GLU A 1 102 ? 9.505 10.882 28.728 1.00 56.19 102 GLU A CA 1
ATOM 836 C C . GLU A 1 102 ? 8.175 11.099 29.463 1.00 56.19 102 GLU A C 1
ATOM 838 O O . GLU A 1 102 ? 7.094 10.986 28.873 1.00 56.19 102 GLU A O 1
ATOM 843 N N . LYS A 1 103 ? 8.282 11.274 30.782 1.00 48.78 103 LYS A N 1
ATOM 844 C CA . LYS A 1 103 ? 7.160 11.495 31.694 1.00 48.78 103 LYS A CA 1
ATOM 845 C C . LYS A 1 103 ? 6.711 12.945 31.661 1.00 48.78 103 LYS A C 1
ATOM 847 O O . LYS A 1 103 ? 7.602 13.814 31.561 1.00 48.78 103 LYS A O 1
#

Foldseek 3Di:
DEAEDDDDCSVVVQVVCVVLQQAHYDDNVDDDPVNVVVRVVCNVPPCSNVVSVVVVVVVVVPPPDDPVRVVVVVVVVCVVCVNPPVPDDPCVVVPPDDDDDDD

pLDDT: mean 90.52, std 11.86, range [48.78, 98.25]

Organism: Diaphorina citri (NCBI:txid121845)

Sequence (103 aa):
MVIVPLFADQKQNGQKAEEEGYGLMVDFDVFDYEELRRKVHQVLYEPKYKTNVQRLSTIFRSEPLHPLQKAIRSIEYVIAHRGAPHLKTKARANNTYPIPLEK

InterPro domains:
  IPR002213 UDP-glucuronosyl/UDP-glucosyltransferase [PF00201] (1-92)
  IPR050271 UDP-glycosyltransferase [PTHR48043] (1-95)

Secondary structure (DSSP, 8-state):
-EE---STTHHHHHHHHHHTTS-EE--TTT--HHHHHHHHHHHHH-HHHHHHHHHHHHHHHT-SS-HHHHHHHHHHHHHHTTT-GGGS-GGGGG-SS------

Radius of gyration: 19.92 Å; chains: 1; bounding box: 40×23×52 Å